Protein AF-A0A520QEF6-F1 (afdb_monomer_lite)

Secondary structure (DSSP, 8-state):
--HHHHHHHHHHHHHHHHHHHHHHHHHHS-S-HHHHHHHHHHHHHHHHHHHHHHHHHHTT-HHHHHHHHHHHHHHHHHHHHHHHHHHHHHHHH--GGGHHHHHHHHHHHHHHHHHHHHHTSHHHHHHT-

Radius of gyration: 16.59 Å; chains: 1; bounding box: 43×25×46 Å

pLDDT: mean 90.83, std 4.96, range [69.44, 96.12]

Sequence (129 aa):
MTAREKIENLTLLWVLYCLGGSALTFFTGGFGLINLVVTLIGAAVGVGVTVLIGRALVGRNGFVRMVVSALAAISAVAGVFGIAKLGLAFFATWSLGLLVPIVVTGAATAMNVHSLRVLFSSSVRRYFS

Foldseek 3Di:
DALLVLLVVLLVLQLVLLVVVLVVQCVVVDDDPVSVVVSVVSSCVSNVVSVVLSVCLSVLPVVSLVVLLVVLVVLLVVLVVVLVVLVVVCVVPVDPVSVVVNVSSVSSNVSSVSSNCSSPPPSSVVVSD

Structure (mmCIF, N/CA/C/O backbone):
data_AF-A0A520QEF6-F1
#
_entry.id   AF-A0A520QEF6-F1
#
loop_
_atom_s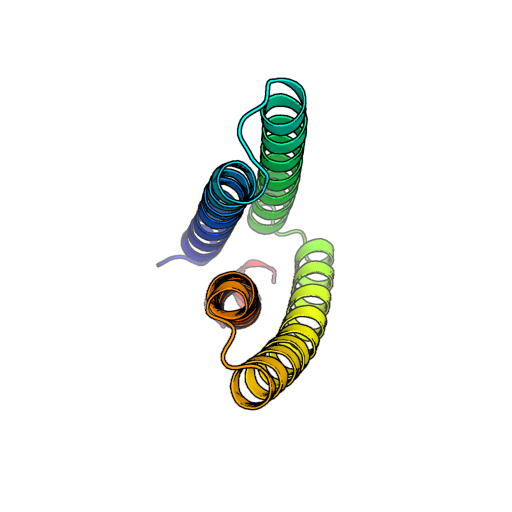ite.group_PDB
_atom_site.id
_atom_site.type_symbol
_atom_site.label_atom_id
_atom_site.label_alt_id
_atom_site.label_comp_id
_atom_site.label_asym_id
_atom_site.label_entity_id
_atom_site.label_seq_id
_atom_site.pdbx_PDB_ins_code
_atom_site.Cartn_x
_atom_site.Cartn_y
_atom_site.Cartn_z
_atom_site.occupancy
_atom_site.B_iso_or_equiv
_atom_site.auth_seq_id
_atom_site.auth_comp_id
_atom_site.auth_asym_id
_atom_site.auth_atom_id
_atom_site.pdbx_PDB_model_num
ATOM 1 N N . MET A 1 1 ? -7.351 -14.817 13.565 1.00 76.62 1 MET A N 1
ATOM 2 C CA . MET A 1 1 ? -6.793 -13.451 13.585 1.00 76.62 1 MET A CA 1
ATOM 3 C C . MET A 1 1 ? -7.824 -12.459 14.081 1.00 76.62 1 MET A C 1
ATOM 5 O O . MET A 1 1 ? -8.942 -12.439 13.560 1.00 76.62 1 MET A O 1
ATOM 9 N N . THR A 1 2 ? -7.442 -11.641 15.055 1.00 91.56 2 THR A N 1
ATOM 10 C CA . THR A 1 2 ? -8.248 -10.520 15.556 1.00 91.56 2 THR A CA 1
ATOM 11 C C . THR A 1 2 ? -8.329 -9.385 14.525 1.00 91.56 2 THR A C 1
ATOM 13 O O . THR A 1 2 ? -7.562 -9.333 13.563 1.00 91.56 2 THR A O 1
ATOM 16 N N . ALA A 1 3 ? -9.286 -8.461 14.680 1.00 90.12 3 ALA A N 1
ATOM 17 C CA . ALA A 1 3 ? -9.408 -7.303 13.786 1.00 90.12 3 ALA A CA 1
ATOM 18 C C . ALA A 1 3 ? -8.152 -6.418 13.808 1.00 90.12 3 ALA A C 1
ATOM 20 O O . ALA A 1 3 ? -7.714 -5.948 12.761 1.00 90.12 3 ALA A O 1
ATOM 21 N N . ARG A 1 4 ? -7.554 -6.257 14.992 1.00 92.75 4 ARG A N 1
ATOM 22 C CA . ARG A 1 4 ? -6.303 -5.527 15.190 1.00 92.75 4 ARG A CA 1
ATOM 23 C C . ARG A 1 4 ? -5.141 -6.186 14.447 1.00 92.75 4 ARG A C 1
ATOM 25 O O . ARG A 1 4 ? -4.509 -5.519 13.639 1.00 92.75 4 ARG A O 1
ATOM 32 N N . GLU A 1 5 ? -4.941 -7.493 14.624 1.00 94.00 5 GLU A N 1
ATOM 33 C CA . GLU A 1 5 ? -3.900 -8.247 13.903 1.00 94.00 5 GLU A CA 1
ATOM 34 C C . GLU A 1 5 ? -4.048 -8.136 12.384 1.00 94.00 5 GLU A C 1
ATOM 36 O O . GLU A 1 5 ? -3.057 -8.046 11.669 1.00 94.00 5 GLU A O 1
ATOM 41 N N . LYS A 1 6 ? -5.281 -8.127 11.862 1.00 93.12 6 LYS A N 1
ATOM 42 C CA . LYS A 1 6 ? -5.512 -7.951 10.421 1.00 93.12 6 LYS A CA 1
ATOM 43 C C . LYS A 1 6 ? -5.047 -6.581 9.922 1.00 93.12 6 LYS A C 1
ATOM 45 O O . LYS A 1 6 ? -4.483 -6.503 8.836 1.00 93.12 6 LYS A O 1
ATOM 50 N N . ILE A 1 7 ? -5.287 -5.518 10.691 1.00 93.19 7 ILE A N 1
ATOM 51 C CA . ILE A 1 7 ? -4.864 -4.151 10.347 1.00 93.19 7 ILE A CA 1
ATOM 52 C C . ILE A 1 7 ? -3.344 -4.013 10.470 1.00 93.19 7 ILE A C 1
ATOM 54 O O . ILE A 1 7 ? -2.711 -3.433 9.591 1.00 93.19 7 ILE A O 1
ATOM 58 N N . GLU A 1 8 ? -2.746 -4.570 11.522 1.00 94.56 8 GLU A N 1
ATOM 59 C CA . GLU A 1 8 ? -1.294 -4.557 11.724 1.00 94.56 8 GLU A CA 1
ATOM 60 C C . GLU A 1 8 ? -0.579 -5.349 10.620 1.00 94.56 8 GLU A C 1
ATOM 62 O O . GLU A 1 8 ? 0.362 -4.837 10.016 1.00 94.56 8 GLU A O 1
ATOM 67 N N . ASN A 1 9 ? -1.087 -6.533 10.258 1.00 95.62 9 ASN A N 1
ATOM 68 C CA . ASN A 1 9 ? -0.557 -7.315 9.140 1.00 95.62 9 ASN A CA 1
ATOM 69 C C . ASN A 1 9 ? -0.712 -6.579 7.799 1.00 95.62 9 ASN A C 1
ATOM 71 O O . ASN A 1 9 ? 0.226 -6.526 7.011 1.00 95.62 9 ASN A O 1
ATOM 75 N N . LEU A 1 10 ? -1.866 -5.946 7.550 1.00 94.94 10 LEU A N 1
ATOM 76 C CA . LEU A 1 10 ? -2.062 -5.121 6.355 1.00 94.94 10 LEU A CA 1
ATOM 77 C C . LEU A 1 10 ? -1.046 -3.971 6.294 1.00 94.94 10 LEU A C 1
ATOM 79 O O . LEU A 1 10 ? -0.471 -3.711 5.240 1.00 94.94 10 LEU A O 1
ATOM 83 N N . THR A 1 11 ? -0.809 -3.306 7.425 1.00 95.00 11 THR A N 1
ATOM 84 C CA . THR A 1 11 ? 0.170 -2.216 7.537 1.00 95.00 11 THR A CA 1
ATOM 85 C C . THR A 1 11 ? 1.577 -2.727 7.233 1.00 95.00 11 THR A C 1
ATOM 87 O O . THR A 1 11 ? 2.296 -2.109 6.454 1.00 95.00 11 THR A O 1
ATOM 90 N N . LEU A 1 12 ? 1.954 -3.882 7.787 1.00 95.88 12 LEU A N 1
ATOM 91 C CA . LEU A 1 12 ? 3.257 -4.501 7.554 1.00 95.88 12 LEU A CA 1
ATOM 92 C C . LEU A 1 12 ? 3.457 -4.883 6.083 1.00 95.88 12 LEU A C 1
ATOM 94 O O . LEU A 1 12 ? 4.523 -4.624 5.530 1.00 95.88 12 LEU A O 1
ATOM 98 N N . LEU A 1 13 ? 2.429 -5.421 5.422 1.00 95.00 13 LEU A N 1
ATOM 99 C CA . LEU A 1 13 ? 2.480 -5.709 3.987 1.00 95.00 13 LEU A CA 1
ATOM 100 C C . LEU A 1 13 ? 2.732 -4.439 3.162 1.00 95.00 13 LEU A C 1
ATOM 102 O O . LEU A 1 13 ? 3.583 -4.457 2.276 1.00 95.00 13 LEU A O 1
ATOM 106 N N . TRP A 1 14 ? 2.048 -3.330 3.467 1.00 95.06 14 TRP A N 1
ATOM 107 C CA . TRP A 1 14 ? 2.289 -2.037 2.807 1.00 95.06 14 TRP A CA 1
ATOM 108 C C . TRP A 1 14 ? 3.689 -1.483 3.070 1.00 95.06 14 TRP A C 1
ATOM 110 O O . TRP A 1 14 ? 4.317 -0.982 2.142 1.00 95.06 14 TRP A O 1
ATOM 120 N N . VAL A 1 15 ? 4.223 -1.644 4.282 1.00 94.38 15 VAL A N 1
ATOM 121 C CA . VAL A 1 15 ? 5.615 -1.279 4.588 1.00 94.38 15 VAL A CA 1
ATOM 122 C C . VAL A 1 15 ? 6.593 -2.093 3.739 1.00 94.38 15 VAL A C 1
ATOM 124 O O . VAL A 1 15 ? 7.484 -1.515 3.119 1.00 94.38 15 VAL A O 1
ATOM 127 N N . LEU A 1 16 ? 6.408 -3.415 3.655 1.00 92.94 16 LEU A N 1
ATOM 128 C CA . LEU A 1 16 ? 7.241 -4.282 2.814 1.00 92.94 16 LEU A CA 1
ATOM 129 C C . LEU A 1 16 ? 7.139 -3.911 1.332 1.00 92.94 16 LEU A C 1
ATOM 131 O O . LEU A 1 16 ? 8.152 -3.908 0.639 1.00 92.94 16 LEU A O 1
ATOM 135 N N . TYR A 1 17 ? 5.948 -3.552 0.853 1.00 92.50 17 TYR A N 1
ATOM 136 C CA . TYR A 1 17 ? 5.756 -3.067 -0.511 1.00 92.50 17 TYR A CA 1
ATOM 137 C C . TYR A 1 17 ? 6.488 -1.750 -0.769 1.00 92.50 17 TYR A C 1
ATOM 139 O O . TYR A 1 17 ? 7.164 -1.632 -1.787 1.00 92.50 17 TYR A O 1
ATOM 147 N N . CYS A 1 18 ? 6.415 -0.778 0.146 1.00 91.12 18 CYS A N 1
ATOM 148 C CA . CYS A 1 18 ? 7.166 0.471 0.022 1.00 91.12 18 CYS A CA 1
ATOM 149 C C . CYS A 1 18 ? 8.675 0.210 -0.034 1.00 91.12 18 CYS A C 1
ATOM 151 O O . CYS A 1 18 ? 9.348 0.718 -0.925 1.00 91.12 18 CYS A O 1
ATOM 153 N N . LEU A 1 19 ? 9.201 -0.625 0.867 1.00 90.19 19 LEU A N 1
ATOM 154 C CA . LEU A 1 19 ? 10.626 -0.962 0.896 1.00 90.19 19 LEU A CA 1
ATOM 155 C C . LEU A 1 19 ? 11.065 -1.728 -0.361 1.00 90.19 19 LEU A C 1
ATOM 157 O O . LEU A 1 19 ? 12.072 -1.377 -0.971 1.00 90.19 19 LEU A O 1
ATOM 161 N N . GLY A 1 20 ? 10.299 -2.739 -0.778 1.00 89.06 20 GLY A N 1
ATOM 162 C CA . GLY A 1 20 ? 10.586 -3.530 -1.974 1.00 89.06 20 GLY A CA 1
ATOM 163 C C . GLY A 1 20 ? 10.475 -2.716 -3.265 1.00 89.06 20 GLY A C 1
ATOM 164 O O . GLY A 1 20 ? 11.336 -2.821 -4.135 1.00 89.06 20 GLY A O 1
ATOM 165 N N . GLY A 1 21 ? 9.460 -1.856 -3.373 1.00 86.19 21 GLY A N 1
ATOM 166 C CA . GLY A 1 21 ? 9.271 -0.950 -4.507 1.00 86.19 21 GLY A CA 1
ATOM 167 C C . GLY A 1 21 ? 10.385 0.090 -4.612 1.00 86.19 21 GLY A C 1
ATOM 168 O O . GLY A 1 21 ? 10.904 0.330 -5.704 1.00 86.19 21 GLY A O 1
ATOM 169 N N . SER A 1 22 ? 10.819 0.654 -3.483 1.00 86.62 22 SER A N 1
ATOM 170 C CA . SER A 1 22 ? 11.988 1.534 -3.431 1.00 86.62 22 SER A CA 1
ATOM 171 C C . SER A 1 22 ? 13.270 0.800 -3.830 1.00 86.62 22 SER A C 1
ATOM 173 O O . SER A 1 22 ? 14.007 1.300 -4.675 1.00 86.62 22 SER A O 1
ATOM 175 N N . ALA A 1 23 ? 13.517 -0.407 -3.310 1.00 85.75 23 ALA A N 1
ATOM 176 C CA . ALA A 1 23 ? 14.681 -1.205 -3.701 1.00 85.75 23 ALA A CA 1
ATOM 177 C C . ALA A 1 23 ? 14.702 -1.476 -5.214 1.00 85.75 23 ALA A C 1
ATOM 179 O O . ALA A 1 23 ? 15.716 -1.258 -5.873 1.00 85.75 23 ALA A O 1
ATOM 180 N N . LEU A 1 24 ? 13.566 -1.877 -5.785 1.00 84.81 24 LEU A N 1
ATOM 181 C CA . LEU A 1 24 ? 13.438 -2.105 -7.221 1.00 84.81 24 LEU A CA 1
ATOM 182 C C . LEU A 1 24 ? 13.705 -0.831 -8.034 1.00 84.81 24 LEU A C 1
ATOM 184 O O . LEU A 1 24 ? 14.454 -0.880 -9.005 1.00 84.81 24 LEU A O 1
ATOM 188 N N . THR A 1 25 ? 13.157 0.307 -7.598 1.00 81.50 25 THR A N 1
ATOM 189 C CA . THR A 1 25 ? 13.365 1.615 -8.242 1.00 81.50 25 THR A CA 1
ATOM 190 C C . THR A 1 25 ? 14.844 1.997 -8.264 1.00 81.50 25 THR A C 1
ATOM 192 O O . THR A 1 25 ? 15.339 2.461 -9.290 1.00 81.50 25 THR A O 1
ATOM 195 N N . PHE A 1 26 ? 15.573 1.741 -7.173 1.00 83.56 26 PHE A N 1
ATOM 196 C CA . PHE A 1 26 ? 17.016 1.969 -7.114 1.00 83.56 26 PHE A CA 1
ATOM 197 C C . PHE A 1 26 ? 17.769 1.138 -8.162 1.00 83.56 26 PHE A C 1
ATOM 199 O O . PHE A 1 26 ? 18.575 1.689 -8.911 1.00 83.56 26 PHE A O 1
ATOM 206 N N . PHE A 1 27 ? 17.464 -0.160 -8.274 1.00 82.56 27 PHE A N 1
ATOM 207 C CA . PHE A 1 27 ? 18.122 -1.041 -9.246 1.00 82.56 27 PHE A CA 1
ATOM 208 C C . PHE A 1 27 ? 17.788 -0.696 -10.702 1.00 82.56 27 PHE A C 1
ATOM 210 O O . PHE A 1 27 ? 18.642 -0.851 -11.572 1.00 82.56 27 PHE A O 1
ATOM 217 N N . THR A 1 28 ? 16.580 -0.200 -10.985 1.00 80.00 28 THR A N 1
ATOM 218 C CA . THR A 1 28 ? 16.175 0.172 -12.352 1.00 80.00 28 THR A CA 1
ATOM 219 C C . THR A 1 28 ? 16.545 1.602 -12.748 1.00 80.00 28 THR A C 1
ATOM 221 O O . THR A 1 28 ? 16.658 1.889 -13.934 1.00 80.00 28 THR A O 1
ATOM 224 N N . GLY A 1 29 ? 16.717 2.508 -11.780 1.00 72.12 29 GLY A N 1
ATOM 225 C CA . GLY A 1 29 ? 17.006 3.933 -12.005 1.00 72.12 29 GLY A CA 1
ATOM 226 C C . GLY A 1 29 ? 18.487 4.270 -12.215 1.00 72.12 29 GLY A C 1
ATOM 227 O O . GLY A 1 29 ? 18.819 5.429 -12.449 1.00 72.12 29 GLY A O 1
ATOM 228 N N . GLY A 1 30 ? 19.374 3.272 -12.138 1.00 69.44 30 GLY A N 1
ATOM 229 C CA . GLY A 1 30 ? 20.821 3.431 -12.291 1.00 69.44 30 GLY A CA 1
ATOM 230 C C . GLY A 1 30 ? 21.559 3.710 -10.976 1.00 69.44 30 GLY A C 1
ATOM 231 O O . GLY A 1 30 ? 20.999 4.214 -10.000 1.00 69.44 30 GLY A O 1
ATOM 232 N N . PHE A 1 31 ? 22.850 3.370 -10.943 1.00 73.44 31 PHE A N 1
ATOM 233 C CA . PHE A 1 31 ? 23.693 3.550 -9.761 1.00 73.44 31 PHE A CA 1
ATOM 234 C C . PHE A 1 31 ? 24.145 5.008 -9.624 1.00 73.44 31 PHE A C 1
ATOM 236 O O . PHE A 1 31 ? 24.858 5.534 -10.475 1.00 73.44 31 PHE A O 1
ATOM 243 N N . GLY A 1 32 ? 23.757 5.657 -8.525 1.00 80.31 32 GLY A N 1
ATOM 244 C CA . GLY A 1 32 ? 24.200 7.011 -8.202 1.00 80.31 32 GLY A CA 1
ATOM 245 C C . GLY A 1 32 ? 23.776 7.454 -6.803 1.00 80.31 32 GLY A C 1
ATOM 246 O O . GLY A 1 32 ? 22.699 7.094 -6.330 1.00 80.31 32 GLY A O 1
ATOM 247 N N . LEU A 1 33 ? 24.616 8.265 -6.150 1.00 84.56 33 LEU A N 1
ATOM 248 C CA . LEU A 1 33 ? 24.365 8.807 -4.805 1.00 84.56 33 LEU A CA 1
ATOM 249 C C . LEU A 1 33 ? 23.053 9.602 -4.729 1.00 84.56 33 LEU A C 1
ATOM 251 O O . LEU A 1 33 ? 22.297 9.449 -3.775 1.00 84.56 33 LEU A O 1
ATOM 255 N N . ILE A 1 34 ? 22.743 10.398 -5.755 1.00 85.88 34 ILE A N 1
ATOM 256 C CA . ILE A 1 34 ? 21.493 11.173 -5.814 1.00 85.88 34 ILE A CA 1
ATOM 257 C C . ILE A 1 34 ? 20.280 10.237 -5.911 1.00 85.88 34 ILE A C 1
ATOM 259 O O . ILE A 1 34 ? 19.320 10.411 -5.164 1.00 85.88 34 ILE A O 1
ATOM 263 N N . ASN A 1 35 ? 20.337 9.209 -6.768 1.00 84.00 35 ASN A N 1
ATOM 264 C CA . ASN A 1 35 ? 19.257 8.226 -6.899 1.00 84.00 35 ASN A CA 1
ATOM 265 C C . ASN A 1 35 ? 19.034 7.452 -5.587 1.00 84.00 35 ASN A C 1
ATOM 267 O O . ASN A 1 35 ? 17.894 7.245 -5.171 1.00 84.00 35 ASN A O 1
ATOM 271 N N . LEU A 1 36 ? 20.118 7.090 -4.891 1.00 85.38 36 LEU A N 1
ATOM 272 C CA . LEU A 1 36 ? 20.052 6.456 -3.574 1.00 85.38 36 LEU A CA 1
ATOM 273 C C . LEU A 1 36 ? 19.325 7.346 -2.558 1.00 85.38 36 LEU A C 1
ATOM 275 O O . LEU A 1 36 ? 18.389 6.890 -1.906 1.00 85.38 36 LEU A O 1
ATOM 279 N N . VAL A 1 37 ? 19.725 8.616 -2.442 1.00 88.00 37 VAL A N 1
ATOM 280 C CA . VAL A 1 37 ? 19.129 9.560 -1.483 1.00 88.00 37 VAL A CA 1
ATOM 281 C C . VAL A 1 37 ? 17.649 9.787 -1.783 1.00 88.00 37 VAL A C 1
ATOM 283 O O . VAL A 1 37 ? 16.821 9.678 -0.881 1.00 88.00 37 VAL A O 1
ATOM 286 N N . VAL A 1 38 ? 17.295 10.042 -3.046 1.00 87.25 38 VAL A N 1
ATOM 287 C CA . VAL A 1 38 ? 15.896 10.238 -3.459 1.00 87.25 38 VAL A CA 1
ATOM 288 C C . VAL A 1 38 ? 15.061 8.991 -3.161 1.00 87.25 38 VAL A C 1
ATOM 290 O O . VAL A 1 38 ? 13.964 9.099 -2.611 1.00 87.25 38 VAL A O 1
ATOM 293 N N . THR A 1 39 ? 15.597 7.803 -3.446 1.00 88.38 39 THR A N 1
ATOM 294 C CA . THR A 1 39 ? 14.908 6.538 -3.178 1.00 88.38 39 THR A CA 1
ATOM 295 C C . THR A 1 39 ? 14.704 6.296 -1.682 1.00 88.38 39 THR A C 1
ATOM 297 O O . THR A 1 39 ? 13.618 5.881 -1.278 1.00 88.38 39 THR A O 1
ATOM 300 N N . LEU A 1 40 ? 15.709 6.584 -0.847 1.00 88.88 40 LEU A N 1
ATOM 301 C CA . LEU A 1 40 ? 15.620 6.444 0.610 1.00 88.88 40 LEU A CA 1
ATOM 302 C C . LEU A 1 40 ? 14.608 7.417 1.219 1.00 88.88 40 LEU A C 1
ATOM 304 O O . LEU A 1 40 ? 13.824 7.015 2.077 1.00 88.88 40 LEU A O 1
ATOM 308 N N . ILE A 1 41 ? 14.582 8.670 0.756 1.00 90.62 41 ILE A N 1
ATOM 309 C CA . ILE A 1 41 ? 13.579 9.653 1.188 1.00 90.62 41 ILE A CA 1
ATOM 310 C C . ILE A 1 41 ? 12.180 9.174 0.791 1.00 90.62 41 ILE A C 1
ATOM 312 O O . ILE A 1 41 ? 11.280 9.157 1.630 1.00 90.62 41 ILE A O 1
ATOM 316 N N . GLY A 1 42 ? 12.000 8.722 -0.453 1.00 86.88 42 GLY A N 1
ATOM 317 C CA . GLY A 1 42 ? 10.729 8.166 -0.919 1.00 86.88 42 GLY A CA 1
ATOM 318 C C . GLY A 1 42 ? 10.270 6.964 -0.088 1.00 86.88 42 GLY A C 1
ATOM 319 O O . GLY A 1 42 ? 9.113 6.910 0.330 1.00 86.88 42 GLY A O 1
ATOM 320 N N . ALA A 1 43 ? 11.186 6.042 0.223 1.00 90.81 43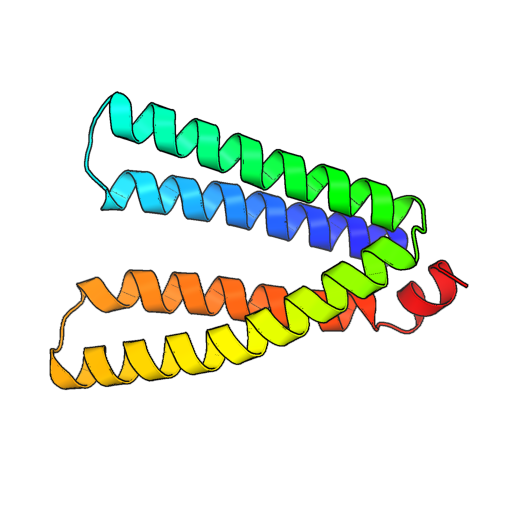 ALA A N 1
ATOM 321 C CA . ALA A 1 43 ? 10.921 4.891 1.083 1.00 90.81 43 ALA A CA 1
ATOM 322 C C . ALA A 1 43 ? 10.496 5.326 2.492 1.00 90.81 43 ALA A C 1
ATOM 324 O O . ALA A 1 43 ? 9.478 4.862 3.002 1.00 90.81 43 ALA A O 1
ATOM 325 N N . ALA A 1 44 ? 11.245 6.246 3.107 1.00 92.12 44 ALA A N 1
ATOM 326 C CA . ALA A 1 44 ? 10.973 6.745 4.451 1.00 92.12 44 ALA A CA 1
ATOM 327 C C . ALA A 1 44 ? 9.611 7.446 4.534 1.00 92.12 44 ALA A C 1
ATOM 329 O O . ALA A 1 44 ? 8.846 7.191 5.464 1.00 92.12 44 ALA A O 1
ATOM 330 N N . VAL A 1 45 ? 9.273 8.272 3.539 1.00 92.81 45 VAL A N 1
ATOM 331 C CA . VAL A 1 45 ? 7.962 8.926 3.450 1.00 92.81 45 VAL A CA 1
ATOM 332 C C . VAL A 1 45 ? 6.851 7.888 3.269 1.00 92.81 45 VAL A C 1
ATOM 334 O O . VAL A 1 45 ? 5.869 7.921 4.010 1.00 92.81 45 VAL A O 1
ATOM 337 N N . GLY A 1 46 ? 7.009 6.931 2.349 1.00 90.88 46 GLY A N 1
ATOM 338 C CA . GLY A 1 46 ? 6.011 5.884 2.099 1.00 90.88 46 GLY A CA 1
ATOM 339 C C . GLY A 1 46 ? 5.747 5.004 3.324 1.00 90.88 46 GLY A C 1
ATOM 340 O O . GLY A 1 46 ? 4.593 4.779 3.700 1.00 90.88 46 GLY A O 1
ATOM 341 N N . VAL A 1 47 ? 6.811 4.569 4.002 1.00 94.00 47 VAL A N 1
ATOM 342 C CA . VAL A 1 47 ? 6.723 3.803 5.253 1.00 94.00 47 VAL A CA 1
ATOM 343 C C . VAL A 1 47 ? 6.103 4.651 6.362 1.00 94.00 47 VAL A C 1
ATOM 345 O O . VAL A 1 47 ? 5.187 4.186 7.038 1.00 94.00 47 VAL A O 1
ATOM 348 N N . GLY A 1 48 ? 6.541 5.901 6.524 1.00 93.00 48 GLY A N 1
ATOM 349 C CA . GLY A 1 48 ? 6.020 6.816 7.537 1.00 93.00 48 GLY A CA 1
ATOM 350 C C . GLY A 1 48 ? 4.513 7.033 7.403 1.00 93.00 48 GLY A C 1
ATOM 351 O O . GLY A 1 48 ? 3.772 6.822 8.363 1.00 93.00 48 GLY 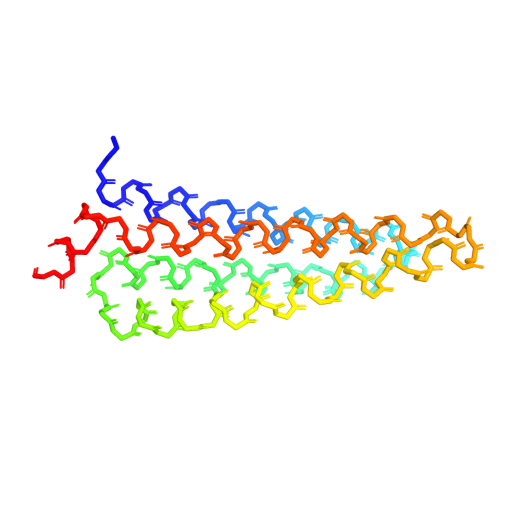A O 1
ATOM 352 N N . VAL A 1 49 ? 4.041 7.367 6.200 1.00 93.50 49 VAL A N 1
ATOM 353 C CA . VAL A 1 49 ? 2.608 7.536 5.909 1.00 93.50 49 VAL A CA 1
ATOM 354 C C . VAL A 1 49 ? 1.836 6.244 6.182 1.00 93.50 49 VAL A C 1
ATOM 356 O O . VAL A 1 49 ? 0.804 6.274 6.853 1.00 93.50 49 VAL A O 1
ATOM 359 N N . THR A 1 50 ? 2.357 5.098 5.735 1.00 94.25 50 THR A N 1
ATOM 360 C CA . THR A 1 50 ? 1.731 3.785 5.957 1.00 94.25 50 THR A CA 1
ATOM 361 C C . THR A 1 50 ? 1.569 3.476 7.444 1.00 94.25 50 THR A C 1
ATOM 363 O O . THR A 1 50 ? 0.492 3.073 7.884 1.00 94.25 50 THR A O 1
ATOM 366 N N . VAL A 1 51 ? 2.611 3.707 8.244 1.00 94.50 51 VAL A N 1
ATOM 367 C CA . VAL A 1 51 ? 2.588 3.469 9.693 1.00 94.50 51 VAL A CA 1
ATOM 368 C C . VAL A 1 51 ? 1.608 4.410 10.396 1.00 94.50 51 VAL A C 1
ATOM 370 O O . VAL A 1 51 ? 0.879 3.970 11.285 1.00 94.50 51 VAL A O 1
ATOM 373 N N . LEU A 1 52 ? 1.542 5.685 9.999 1.00 94.81 52 LEU A N 1
ATOM 374 C CA . LEU A 1 52 ? 0.581 6.643 10.558 1.00 94.81 52 LEU A CA 1
ATOM 375 C C . LEU A 1 52 ? -0.867 6.229 10.266 1.00 94.81 52 LEU A C 1
ATOM 377 O O . LEU A 1 52 ? -1.700 6.232 11.176 1.00 94.81 52 LEU A O 1
ATOM 381 N N . ILE A 1 53 ? -1.151 5.802 9.033 1.00 93.81 53 ILE A N 1
ATOM 382 C CA . ILE A 1 53 ? -2.462 5.266 8.649 1.00 93.81 53 ILE A CA 1
ATOM 383 C C . ILE A 1 53 ? -2.785 4.011 9.469 1.00 93.81 53 ILE A C 1
ATOM 385 O O . ILE A 1 53 ? -3.860 3.928 10.062 1.00 93.81 53 ILE A O 1
ATOM 389 N N . GLY A 1 54 ? -1.851 3.061 9.559 1.00 93.25 54 GLY A N 1
ATOM 390 C CA . GLY A 1 54 ? -2.019 1.834 10.338 1.00 93.25 54 GLY A CA 1
ATOM 391 C C . GLY A 1 54 ? -2.333 2.110 11.809 1.00 93.25 54 GLY A C 1
ATOM 392 O O . GLY A 1 54 ? -3.290 1.561 12.356 1.00 93.25 54 GLY A O 1
ATOM 393 N N . ARG A 1 55 ? -1.600 3.038 12.438 1.00 94.31 55 ARG A N 1
ATOM 394 C CA . ARG A 1 55 ? -1.853 3.479 13.819 1.00 94.31 55 ARG A CA 1
ATOM 395 C C . ARG A 1 55 ? -3.236 4.100 13.986 1.00 94.31 55 ARG A C 1
ATOM 397 O O . ARG A 1 55 ? -3.928 3.768 14.944 1.00 94.31 55 ARG A O 1
ATOM 404 N N . ALA A 1 56 ? -3.663 4.955 13.059 1.00 93.25 56 ALA A N 1
ATOM 405 C CA . ALA A 1 56 ? -4.992 5.560 13.109 1.00 93.25 56 ALA A CA 1
ATOM 406 C C . ALA A 1 56 ? -6.117 4.521 12.936 1.00 93.25 56 ALA A C 1
ATOM 408 O O . ALA A 1 56 ? -7.146 4.607 13.608 1.00 93.25 56 ALA A O 1
ATOM 409 N N . LEU A 1 57 ? -5.913 3.508 12.088 1.00 92.94 57 LEU A N 1
ATOM 410 C CA . LEU A 1 57 ? -6.849 2.395 11.919 1.00 92.94 57 LEU A CA 1
ATOM 411 C C . LEU A 1 57 ? -6.932 1.517 13.176 1.00 92.94 57 LEU A C 1
ATOM 413 O O . LEU A 1 57 ? -8.029 1.158 13.597 1.00 92.94 57 LEU A O 1
ATOM 417 N N . VAL A 1 58 ? -5.800 1.205 13.816 1.00 93.56 58 VAL A N 1
ATOM 418 C CA . VAL A 1 58 ? -5.786 0.495 15.109 1.00 93.56 58 VAL A CA 1
ATOM 419 C C . VAL A 1 58 ? -6.450 1.339 16.203 1.00 93.56 58 VAL A C 1
ATOM 421 O O . VAL A 1 58 ? -7.200 0.810 17.017 1.00 93.56 58 VAL A O 1
ATOM 424 N N . GLY A 1 59 ? -6.268 2.661 16.169 1.00 92.94 59 GLY A N 1
ATOM 425 C CA . GLY A 1 59 ? -6.975 3.631 17.012 1.00 92.94 59 GLY A CA 1
ATOM 426 C C . GLY A 1 59 ? -8.464 3.811 16.684 1.00 92.94 59 GLY A C 1
ATOM 427 O O . GLY A 1 59 ? -9.080 4.740 17.194 1.00 92.94 59 GLY A O 1
ATOM 428 N N . ARG A 1 60 ? -9.045 2.945 15.839 1.00 92.00 60 ARG A N 1
ATOM 429 C CA . ARG A 1 60 ? -10.467 2.926 15.455 1.00 92.00 60 ARG A CA 1
ATOM 430 C C . ARG A 1 60 ? -10.963 4.209 14.782 1.00 92.00 60 ARG A C 1
ATOM 432 O O . ARG A 1 60 ? -12.152 4.515 14.826 1.00 92.00 60 ARG A O 1
ATOM 439 N N . ASN A 1 61 ? -10.090 4.949 14.099 1.00 92.31 61 ASN A N 1
ATOM 440 C CA . ASN A 1 61 ? -10.506 6.138 13.362 1.00 92.31 61 ASN A CA 1
ATOM 441 C C . ASN A 1 61 ? -11.337 5.755 12.117 1.00 92.31 61 ASN A C 1
ATOM 443 O O . ASN A 1 61 ? -10.802 5.355 11.078 1.00 92.31 61 ASN A O 1
ATOM 447 N N . GLY A 1 62 ? -12.664 5.881 12.226 1.00 88.94 62 GLY A N 1
ATOM 448 C CA . GLY A 1 62 ? -13.610 5.542 11.159 1.00 88.94 62 GLY A CA 1
ATOM 449 C C . GLY A 1 62 ? -13.452 6.389 9.893 1.00 88.94 62 GLY A C 1
ATOM 450 O O . GLY A 1 62 ? -13.620 5.866 8.790 1.00 88.94 62 GLY A O 1
ATOM 451 N N . PHE A 1 63 ? -13.051 7.658 10.029 1.00 92.12 63 PHE A N 1
ATOM 452 C CA . PHE A 1 63 ? -12.787 8.537 8.887 1.00 92.12 63 PHE A CA 1
ATOM 453 C C . PHE A 1 63 ? -11.591 8.039 8.072 1.00 92.12 63 PHE A C 1
ATOM 455 O O . PHE A 1 63 ? -11.695 7.885 6.856 1.00 92.12 63 PHE A O 1
ATOM 462 N N . VAL A 1 64 ? -10.486 7.682 8.737 1.00 93.44 64 VAL A N 1
ATOM 463 C CA . VAL A 1 64 ? -9.309 7.109 8.061 1.00 93.44 64 VAL A CA 1
ATOM 464 C C . VAL A 1 64 ? -9.674 5.806 7.352 1.00 93.44 64 VAL A C 1
ATOM 466 O O . VAL A 1 64 ? -9.302 5.617 6.197 1.00 93.44 64 VAL A O 1
ATOM 469 N N . ARG A 1 65 ? -10.469 4.932 7.982 1.00 93.56 65 ARG A N 1
ATOM 470 C CA . ARG A 1 65 ? -10.960 3.709 7.329 1.00 93.56 65 ARG A CA 1
ATOM 471 C C . ARG A 1 65 ? -11.761 4.015 6.062 1.00 93.56 65 ARG A C 1
ATOM 473 O O . ARG A 1 65 ? -11.561 3.333 5.057 1.00 93.56 65 ARG A O 1
ATOM 480 N N . MET A 1 66 ? -12.650 5.006 6.095 1.00 94.25 66 MET A N 1
ATOM 481 C CA . MET A 1 66 ? -13.443 5.415 4.932 1.00 94.25 66 MET A CA 1
ATOM 482 C C . MET A 1 66 ? -12.552 5.937 3.801 1.00 94.25 66 MET A C 1
ATOM 484 O O . MET A 1 66 ? -12.654 5.445 2.678 1.00 94.25 66 MET A O 1
ATOM 488 N N . VAL A 1 67 ? -11.642 6.867 4.105 1.00 94.56 67 VAL A N 1
ATOM 489 C CA . VAL A 1 67 ? -10.721 7.462 3.124 1.00 94.56 67 VAL A CA 1
ATOM 490 C C . VAL A 1 67 ? -9.826 6.397 2.495 1.00 94.56 67 VAL A C 1
ATOM 492 O O . VAL A 1 67 ? -9.759 6.299 1.273 1.00 94.56 67 VAL A O 1
ATOM 495 N N . VAL A 1 68 ? -9.195 5.544 3.306 1.00 94.12 68 VAL A N 1
ATOM 496 C CA . VAL A 1 68 ? -8.319 4.472 2.808 1.00 94.12 68 VAL A CA 1
ATOM 497 C C . VAL A 1 68 ? -9.101 3.474 1.958 1.00 94.12 68 VAL A C 1
ATOM 499 O O . VAL A 1 68 ? -8.607 3.042 0.923 1.00 94.12 68 VAL A O 1
ATOM 502 N N . SER A 1 69 ? -10.335 3.136 2.343 1.00 94.69 69 SER A N 1
ATOM 503 C CA . SER A 1 69 ? -11.177 2.237 1.543 1.00 94.69 69 SER A CA 1
ATOM 504 C C . SER A 1 69 ? -11.547 2.859 0.194 1.00 94.69 69 SER A C 1
ATOM 506 O O . SER A 1 69 ? -11.465 2.185 -0.828 1.00 94.69 69 SER A O 1
ATOM 508 N N . ALA A 1 70 ? -11.915 4.142 0.165 1.00 94.56 70 ALA A N 1
ATOM 509 C CA . ALA A 1 70 ? -12.230 4.842 -1.078 1.00 94.56 70 ALA A CA 1
ATOM 510 C C . ALA A 1 70 ? -11.004 4.930 -2.002 1.00 94.56 70 ALA A C 1
ATOM 512 O O . ALA A 1 70 ? -11.083 4.562 -3.175 1.00 94.56 70 ALA A O 1
ATOM 513 N N . LEU A 1 71 ? -9.852 5.334 -1.460 1.00 93.81 71 LEU A N 1
ATOM 514 C CA . LEU A 1 71 ? -8.598 5.410 -2.209 1.00 93.81 71 LEU A CA 1
ATOM 515 C C . LEU A 1 71 ? -8.153 4.039 -2.721 1.00 93.81 71 LEU A C 1
ATOM 517 O O . LEU A 1 71 ? -7.739 3.936 -3.873 1.00 93.81 71 LEU A O 1
ATOM 521 N N . ALA A 1 72 ? -8.286 2.983 -1.915 1.00 93.75 72 ALA A N 1
ATOM 522 C CA . ALA A 1 72 ? -7.962 1.625 -2.335 1.00 93.75 72 ALA A CA 1
ATOM 523 C C . ALA A 1 72 ? -8.887 1.135 -3.459 1.00 93.75 72 ALA A C 1
ATOM 525 O O . ALA A 1 72 ? -8.420 0.493 -4.395 1.00 93.75 72 ALA A O 1
ATOM 526 N N . ALA A 1 73 ? -10.182 1.467 -3.418 1.00 94.50 73 ALA A N 1
ATOM 527 C CA . ALA A 1 73 ? -11.122 1.123 -4.484 1.00 94.50 73 ALA A CA 1
ATOM 528 C C . ALA A 1 73 ? -10.768 1.818 -5.804 1.00 94.50 73 ALA A C 1
ATOM 530 O O . ALA A 1 73 ? -10.627 1.152 -6.829 1.00 94.50 73 ALA A O 1
ATOM 531 N N . ILE A 1 74 ? -10.552 3.135 -5.766 1.00 95.81 74 ILE A N 1
ATOM 532 C CA . ILE A 1 74 ? -10.167 3.919 -6.947 1.00 95.81 74 ILE A CA 1
ATOM 533 C C . ILE A 1 74 ? -8.833 3.414 -7.507 1.00 95.81 74 ILE A C 1
ATOM 535 O O . ILE A 1 74 ? -8.718 3.159 -8.705 1.00 95.81 74 ILE A O 1
ATOM 539 N N . SER A 1 75 ? -7.843 3.204 -6.637 1.00 94.31 75 SER A N 1
ATOM 540 C CA . SER A 1 75 ? -6.505 2.756 -7.033 1.00 94.31 75 SER A CA 1
ATOM 541 C C . SER A 1 75 ? -6.505 1.333 -7.587 1.00 94.31 75 SER A C 1
ATOM 543 O O . SER A 1 75 ? -5.770 1.056 -8.528 1.00 94.31 75 SER A O 1
ATOM 545 N N . ALA A 1 76 ? -7.341 0.429 -7.063 1.00 94.25 76 ALA A N 1
ATOM 546 C CA . ALA A 1 76 ? -7.486 -0.916 -7.616 1.00 94.25 76 ALA A CA 1
ATOM 547 C C . ALA A 1 76 ? -8.054 -0.878 -9.041 1.00 94.25 76 ALA A C 1
ATOM 549 O O . ALA A 1 76 ? -7.524 -1.539 -9.930 1.00 94.25 76 ALA A O 1
ATOM 550 N N . VAL A 1 77 ? -9.097 -0.075 -9.272 1.00 95.06 77 VAL A N 1
ATOM 551 C CA . VAL A 1 77 ? -9.698 0.082 -10.604 1.00 95.06 77 VAL A CA 1
ATOM 552 C C . VAL A 1 77 ? -8.693 0.699 -11.578 1.00 95.06 77 VAL A C 1
ATOM 554 O O . VAL A 1 77 ? -8.448 0.137 -12.645 1.00 95.06 77 VAL A O 1
ATOM 557 N N . ALA A 1 78 ? -8.051 1.805 -11.193 1.00 94.69 78 ALA A N 1
ATOM 558 C CA . ALA A 1 78 ? -7.012 2.445 -11.999 1.00 94.69 78 ALA A CA 1
ATOM 559 C C . ALA A 1 78 ? -5.841 1.492 -12.292 1.00 94.69 78 ALA A C 1
ATOM 561 O O . ALA A 1 78 ? -5.331 1.459 -13.411 1.00 94.69 78 ALA A O 1
ATOM 562 N N . GLY A 1 79 ? -5.455 0.676 -11.311 1.00 92.56 79 GLY A N 1
ATOM 563 C CA . GLY A 1 79 ? -4.412 -0.333 -11.437 1.00 92.56 79 GLY A CA 1
ATOM 564 C C . GLY A 1 79 ? -4.741 -1.413 -12.466 1.00 92.56 79 GLY A C 1
ATOM 565 O O . GLY A 1 79 ? -3.896 -1.716 -13.305 1.00 92.56 79 GLY A O 1
ATOM 566 N N . VAL A 1 80 ? -5.979 -1.924 -12.492 1.00 94.06 80 VAL A N 1
ATOM 567 C CA . VAL A 1 80 ? -6.428 -2.881 -13.524 1.00 94.06 80 VAL A CA 1
ATOM 568 C C . VAL A 1 80 ? -6.287 -2.285 -14.927 1.00 94.06 80 VAL A C 1
ATOM 570 O O . VAL A 1 80 ? -5.716 -2.926 -15.811 1.00 94.06 80 VAL A O 1
ATOM 573 N N . PHE A 1 81 ? -6.744 -1.045 -15.132 1.00 94.62 81 PHE A N 1
ATOM 574 C CA . PHE A 1 81 ? -6.587 -0.358 -16.418 1.00 94.62 81 PHE A CA 1
ATOM 575 C C . PHE A 1 81 ? -5.114 -0.115 -16.773 1.00 94.62 81 PHE A C 1
ATOM 577 O O . PHE A 1 81 ? -4.723 -0.289 -17.928 1.00 94.62 81 PHE A O 1
ATOM 584 N N . GLY A 1 82 ? -4.284 0.241 -15.790 1.00 92.50 82 GLY A N 1
ATOM 585 C CA . GLY A 1 82 ? -2.843 0.414 -15.965 1.00 92.50 82 GLY A CA 1
ATOM 586 C C . GLY A 1 82 ? -2.147 -0.872 -16.409 1.00 92.50 82 GLY A C 1
ATOM 587 O O . GLY A 1 82 ? -1.395 -0.856 -17.382 1.00 92.50 82 GLY A O 1
ATOM 588 N N . ILE A 1 83 ? -2.453 -1.999 -15.760 1.00 92.94 83 ILE A N 1
ATOM 589 C CA . ILE A 1 83 ? -1.920 -3.321 -16.121 1.00 92.94 83 ILE A CA 1
ATOM 590 C C . ILE A 1 83 ? -2.364 -3.709 -17.529 1.00 92.94 83 ILE A C 1
ATOM 592 O O . ILE A 1 83 ? -1.532 -4.137 -18.322 1.00 92.94 83 ILE A O 1
ATOM 596 N N . ALA A 1 84 ? -3.644 -3.524 -17.868 1.00 92.38 84 ALA A N 1
ATOM 597 C CA . ALA A 1 84 ? -4.150 -3.822 -19.206 1.00 92.38 84 ALA A CA 1
ATOM 598 C C . ALA A 1 84 ? -3.432 -2.988 -20.279 1.00 92.38 84 ALA A C 1
ATOM 600 O O . ALA A 1 84 ? -2.968 -3.533 -21.280 1.00 92.38 84 ALA A O 1
ATOM 601 N N . LYS A 1 85 ? -3.263 -1.681 -20.043 1.00 93.94 85 LYS A N 1
ATOM 602 C CA . LYS A 1 85 ? -2.526 -0.784 -20.944 1.00 93.94 85 LYS A CA 1
ATOM 603 C C . LYS A 1 85 ? -1.070 -1.221 -21.124 1.00 93.94 85 LYS A C 1
ATOM 605 O O . LYS A 1 85 ? -0.584 -1.261 -22.252 1.00 93.94 85 LYS A O 1
ATOM 610 N N . LEU A 1 86 ? -0.376 -1.554 -20.035 1.00 91.88 86 LEU A N 1
ATOM 611 C CA . LEU A 1 86 ? 1.011 -2.021 -20.087 1.00 91.88 86 LEU A CA 1
ATOM 612 C C . LEU A 1 86 ? 1.132 -3.394 -20.765 1.00 91.88 86 LEU A C 1
ATOM 614 O O . LEU A 1 86 ? 2.065 -3.609 -21.532 1.00 91.88 86 LEU A O 1
ATOM 618 N N . GLY A 1 87 ? 0.176 -4.295 -20.535 1.00 89.44 87 GLY A N 1
ATOM 619 C CA . GLY A 1 87 ? 0.112 -5.599 -21.193 1.00 89.44 87 GLY A CA 1
ATOM 620 C C . GLY A 1 87 ? -0.074 -5.473 -22.704 1.00 89.44 87 GLY A C 1
ATOM 621 O O . GLY A 1 87 ? 0.651 -6.105 -23.467 1.00 89.44 87 GLY A O 1
ATOM 622 N N . LEU A 1 88 ? -0.973 -4.594 -23.157 1.00 92.56 88 LEU A N 1
ATOM 623 C CA . LEU A 1 88 ? -1.130 -4.291 -24.583 1.00 92.56 88 LEU A CA 1
ATOM 624 C C . LEU A 1 88 ? 0.156 -3.705 -25.185 1.00 92.56 88 LEU A C 1
ATOM 626 O O . LEU A 1 88 ? 0.577 -4.125 -26.261 1.00 92.56 88 LEU A O 1
ATOM 630 N N . ALA A 1 89 ? 0.817 -2.784 -24.477 1.00 92.06 89 ALA A N 1
ATOM 631 C CA . ALA A 1 89 ? 2.098 -2.230 -24.912 1.00 92.06 89 ALA A CA 1
ATOM 632 C C . ALA A 1 89 ? 3.200 -3.301 -24.997 1.00 92.06 89 ALA A C 1
ATOM 634 O O . ALA A 1 89 ? 4.021 -3.264 -25.915 1.00 92.06 89 ALA A O 1
ATOM 635 N N . PHE A 1 90 ? 3.199 -4.277 -24.086 1.00 90.50 90 PHE A N 1
ATOM 636 C CA . PHE A 1 90 ? 4.120 -5.409 -24.124 1.00 90.50 90 PHE A CA 1
ATOM 637 C C . PHE A 1 90 ? 3.917 -6.256 -25.380 1.00 90.50 90 PHE A C 1
ATOM 639 O O . PHE A 1 90 ? 4.883 -6.498 -26.091 1.00 90.50 90 PHE A O 1
ATOM 646 N N . PHE A 1 91 ? 2.682 -6.634 -25.720 1.00 90.62 91 PHE A N 1
ATOM 647 C CA . PHE A 1 91 ? 2.425 -7.409 -26.942 1.00 90.62 91 PHE A CA 1
ATOM 648 C C . PHE A 1 91 ? 2.705 -6.628 -28.231 1.00 90.62 91 PHE A C 1
ATOM 650 O O . PHE A 1 91 ? 3.061 -7.228 -29.242 1.00 90.62 91 PHE A O 1
ATOM 657 N N . ALA A 1 92 ? 2.582 -5.299 -28.199 1.00 91.75 92 ALA A N 1
ATOM 658 C CA . ALA A 1 92 ? 2.909 -4.451 -29.340 1.00 91.75 92 ALA A CA 1
ATOM 659 C C . ALA A 1 92 ? 4.424 -4.293 -29.565 1.00 91.75 92 ALA A C 1
ATOM 661 O O . ALA A 1 92 ? 4.861 -4.154 -30.703 1.00 91.75 92 ALA A O 1
ATOM 662 N N . THR A 1 93 ? 5.227 -4.287 -28.496 1.00 93.12 93 THR A N 1
ATOM 663 C CA . THR A 1 93 ? 6.660 -3.927 -28.565 1.00 93.12 93 THR A CA 1
ATOM 664 C C . THR A 1 93 ? 7.619 -5.061 -28.210 1.00 93.12 93 THR A C 1
ATOM 666 O O . THR A 1 93 ? 8.817 -4.920 -28.431 1.00 93.12 93 THR A O 1
ATOM 669 N N . TRP A 1 94 ? 7.123 -6.158 -27.629 1.00 87.12 94 TRP A N 1
ATOM 670 C CA . TRP A 1 94 ? 7.907 -7.263 -27.056 1.00 87.12 94 TRP A CA 1
ATOM 671 C C . TRP A 1 94 ? 9.041 -6.804 -26.122 1.00 87.12 94 TRP A C 1
ATOM 673 O O . TRP A 1 94 ? 10.058 -7.475 -25.953 1.00 87.12 94 TRP A O 1
ATOM 683 N N . SER A 1 95 ? 8.864 -5.644 -25.482 1.00 87.94 95 SER A N 1
ATOM 684 C CA . SER A 1 95 ? 9.869 -5.058 -24.603 1.00 87.94 95 SER A CA 1
ATOM 685 C C . SER A 1 95 ? 9.820 -5.693 -23.217 1.00 87.94 95 SER A C 1
ATOM 687 O O . SER A 1 95 ? 8.903 -5.440 -22.433 1.00 87.94 95 SER A O 1
ATOM 689 N N . LEU A 1 96 ? 10.855 -6.462 -22.870 1.00 84.69 96 LEU A N 1
ATOM 690 C CA . LEU A 1 96 ? 11.021 -7.033 -21.526 1.00 84.69 96 LEU A CA 1
ATOM 691 C C . LEU A 1 96 ? 11.063 -5.958 -20.427 1.00 84.69 96 LEU A C 1
ATOM 693 O O . LEU A 1 96 ? 10.685 -6.230 -19.289 1.00 84.69 96 LEU A O 1
ATOM 697 N N . GLY A 1 97 ? 11.443 -4.722 -20.768 1.00 83.88 97 GLY A N 1
ATOM 698 C CA . GLY A 1 97 ? 11.427 -3.589 -19.841 1.00 83.88 97 GLY A CA 1
ATOM 699 C C . GL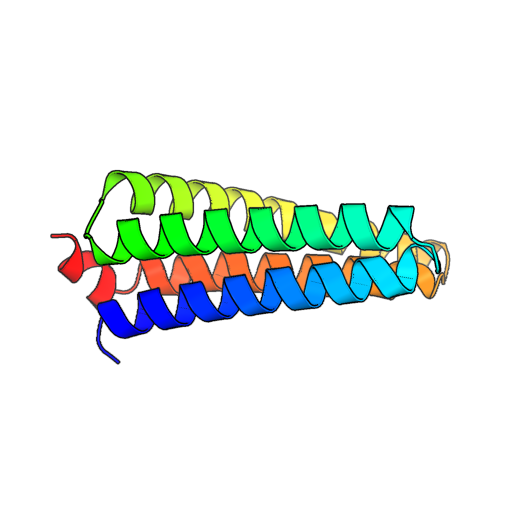Y A 1 97 ? 10.030 -3.247 -19.313 1.00 83.88 97 GLY A C 1
ATOM 700 O O . GLY A 1 97 ? 9.915 -2.682 -18.230 1.00 83.88 97 GLY A O 1
ATOM 701 N N . LEU A 1 98 ? 8.963 -3.636 -20.022 1.00 87.06 98 LEU A N 1
ATOM 702 C CA . LEU A 1 98 ? 7.582 -3.435 -19.576 1.00 87.06 98 LEU A CA 1
ATOM 703 C C . LEU A 1 98 ? 7.138 -4.453 -18.517 1.00 87.06 98 LEU A C 1
ATOM 705 O O . LEU A 1 98 ? 6.161 -4.202 -17.814 1.00 87.06 98 LEU A O 1
ATOM 709 N N . LEU A 1 99 ? 7.859 -5.563 -18.331 1.00 86.50 99 LEU A N 1
ATOM 710 C CA . LEU A 1 99 ? 7.501 -6.569 -17.327 1.00 86.50 99 LEU A CA 1
ATOM 711 C C . LEU A 1 99 ? 7.629 -6.028 -15.901 1.00 86.50 99 LEU A C 1
ATOM 713 O O . LEU A 1 99 ? 6.771 -6.295 -15.063 1.00 86.50 99 LEU A O 1
ATOM 717 N N . VAL A 1 100 ? 8.656 -5.218 -15.632 1.00 87.12 100 VAL A N 1
ATOM 718 C CA . VAL A 1 100 ? 8.871 -4.612 -14.311 1.00 87.12 100 VAL A CA 1
ATOM 719 C C . VAL A 1 100 ? 7.693 -3.720 -13.893 1.00 87.12 100 VAL A C 1
ATOM 721 O O . VAL A 1 100 ? 7.091 -4.000 -12.854 1.00 87.12 100 VAL A O 1
ATOM 724 N N . PRO A 1 101 ? 7.285 -2.693 -14.668 1.00 87.69 101 PRO A N 1
ATOM 725 C CA . PRO A 1 101 ? 6.138 -1.873 -14.298 1.00 87.69 101 PRO A CA 1
ATOM 726 C C . PRO A 1 101 ? 4.824 -2.667 -14.277 1.00 87.69 101 PRO A C 1
ATOM 728 O O . PRO A 1 101 ? 3.966 -2.355 -13.451 1.00 87.69 101 PRO A O 1
ATOM 731 N N . ILE A 1 102 ? 4.658 -3.713 -15.102 1.00 89.81 102 ILE A N 1
ATOM 732 C CA . ILE A 1 102 ? 3.486 -4.609 -15.030 1.00 89.81 102 ILE A CA 1
ATOM 733 C C . ILE A 1 102 ? 3.421 -5.304 -13.669 1.00 89.81 102 ILE A C 1
ATOM 735 O O . ILE A 1 102 ? 2.379 -5.264 -13.016 1.00 89.81 102 ILE A O 1
ATOM 739 N N . VAL A 1 103 ? 4.523 -5.909 -13.219 1.00 89.69 103 VAL A N 1
ATOM 740 C CA . VAL A 1 103 ? 4.580 -6.632 -11.940 1.00 89.69 103 VAL A CA 1
ATOM 741 C C . VAL A 1 103 ? 4.370 -5.682 -10.764 1.00 89.69 103 VAL A C 1
ATOM 743 O O . VAL A 1 103 ? 3.579 -5.989 -9.874 1.00 89.69 103 VAL A O 1
ATOM 746 N N . VAL A 1 104 ? 5.007 -4.507 -10.773 1.00 90.06 104 VAL A N 1
ATOM 747 C CA . VAL A 1 104 ? 4.846 -3.501 -9.708 1.00 90.06 104 VAL A CA 1
ATOM 748 C C . VAL A 1 104 ? 3.406 -2.998 -9.636 1.00 90.06 104 VAL A C 1
ATOM 750 O O . VAL A 1 104 ? 2.805 -3.001 -8.562 1.00 90.06 104 VAL A O 1
ATOM 753 N N . THR A 1 105 ? 2.815 -2.630 -10.777 1.00 91.38 105 THR A N 1
ATOM 754 C CA . THR A 1 105 ? 1.412 -2.183 -10.837 1.00 91.38 105 THR A CA 1
ATOM 755 C C . THR A 1 105 ? 0.464 -3.311 -10.427 1.00 91.38 105 THR A C 1
ATOM 757 O O . THR A 1 105 ? -0.508 -3.079 -9.707 1.00 91.38 105 THR A O 1
ATOM 760 N N . GLY A 1 106 ? 0.772 -4.549 -10.822 1.00 92.88 106 GLY A N 1
ATOM 761 C CA . GLY A 1 106 ? 0.072 -5.767 -10.417 1.00 92.88 106 GLY A CA 1
ATOM 762 C C . GLY A 1 106 ? 0.057 -5.963 -8.907 1.00 92.88 106 GLY A C 1
ATOM 763 O O . GLY A 1 106 ? -1.013 -6.106 -8.314 1.00 92.88 106 GLY A O 1
ATOM 764 N N . ALA A 1 107 ? 1.229 -5.897 -8.276 1.00 93.00 107 ALA A N 1
ATOM 765 C CA . ALA A 1 107 ? 1.375 -5.997 -6.830 1.00 93.00 107 ALA A CA 1
ATOM 766 C C . ALA A 1 107 ? 0.608 -4.876 -6.112 1.00 93.00 107 ALA A C 1
ATOM 768 O O . ALA A 1 107 ? -0.190 -5.161 -5.220 1.00 93.00 107 ALA A O 1
ATOM 769 N N . ALA A 1 108 ? 0.752 -3.623 -6.559 1.00 92.69 108 ALA A N 1
ATOM 770 C CA . ALA A 1 108 ? 0.018 -2.484 -6.006 1.00 92.69 108 ALA A CA 1
ATOM 771 C C . ALA A 1 108 ? -1.503 -2.691 -6.078 1.00 92.69 108 ALA A C 1
ATOM 773 O O . ALA A 1 108 ? -2.238 -2.448 -5.119 1.00 92.69 108 ALA A O 1
ATOM 774 N N . THR A 1 109 ? -1.991 -3.172 -7.221 1.00 95.38 109 THR A N 1
ATOM 775 C CA . THR A 1 109 ? -3.413 -3.448 -7.456 1.00 95.38 109 THR A CA 1
ATOM 776 C C . THR A 1 109 ? -3.910 -4.555 -6.533 1.00 95.38 109 THR A C 1
ATOM 778 O O . THR A 1 109 ? -4.924 -4.387 -5.852 1.00 95.38 109 THR A O 1
ATOM 781 N N . ALA A 1 110 ? -3.172 -5.663 -6.445 1.00 95.50 110 ALA A N 1
ATOM 782 C CA . ALA A 1 110 ? -3.501 -6.777 -5.565 1.00 95.50 110 ALA A CA 1
ATOM 783 C C . ALA A 1 110 ? -3.553 -6.341 -4.092 1.00 95.50 110 ALA A C 1
ATOM 785 O O . ALA A 1 110 ? -4.461 -6.739 -3.360 1.00 95.50 110 ALA A O 1
ATOM 786 N N . MET A 1 111 ? -2.637 -5.471 -3.667 1.00 96.12 111 MET A N 1
ATOM 787 C CA . MET A 1 111 ? -2.614 -4.923 -2.312 1.00 96.12 111 MET A CA 1
ATOM 788 C C . MET A 1 111 ? -3.773 -3.978 -2.022 1.00 96.12 111 MET A C 1
ATOM 790 O O . MET A 1 111 ? -4.352 -4.041 -0.936 1.00 96.12 111 MET A O 1
ATOM 794 N N . ASN A 1 112 ? -4.177 -3.150 -2.984 1.00 95.88 112 ASN A N 1
ATOM 795 C CA . ASN A 1 112 ? -5.379 -2.329 -2.854 1.00 95.88 112 ASN A CA 1
ATOM 796 C C . ASN A 1 112 ? -6.637 -3.201 -2.710 1.00 95.88 112 ASN A C 1
ATOM 798 O O . ASN A 1 112 ? -7.430 -3.005 -1.788 1.00 95.88 112 ASN A O 1
ATOM 802 N N . VAL A 1 113 ? -6.778 -4.246 -3.532 1.00 95.88 113 VAL A N 1
ATOM 803 C CA . VAL A 1 113 ? -7.878 -5.220 -3.408 1.00 95.88 113 VAL A CA 1
ATOM 804 C C . VAL A 1 113 ? -7.835 -5.945 -2.058 1.00 95.88 113 VAL A C 1
ATOM 806 O O . VAL A 1 113 ? -8.868 -6.119 -1.406 1.00 95.88 113 VAL A O 1
ATOM 809 N N . HIS A 1 114 ? -6.651 -6.351 -1.599 1.00 95.62 114 HIS A N 1
ATOM 810 C CA . HIS A 1 114 ? -6.478 -6.983 -0.294 1.00 95.62 114 HIS A CA 1
ATOM 811 C C . HIS A 1 114 ? -6.852 -6.037 0.856 1.00 95.62 114 HIS A C 1
ATOM 813 O O . HIS A 1 114 ? -7.552 -6.447 1.783 1.00 95.62 114 HIS A O 1
ATOM 819 N N . SER A 1 115 ? -6.475 -4.761 0.756 1.00 94.50 115 SER A N 1
ATOM 820 C CA . SER A 1 115 ? -6.840 -3.716 1.720 1.00 94.50 115 SER A CA 1
ATOM 821 C C . SER A 1 115 ? -8.355 -3.612 1.862 1.00 94.50 115 SER A C 1
ATOM 823 O O . SER A 1 115 ? -8.868 -3.647 2.978 1.00 94.50 115 SER A O 1
ATOM 825 N N . LEU A 1 116 ? -9.092 -3.599 0.747 1.00 94.94 116 LEU A N 1
ATOM 826 C CA . LEU A 1 116 ? -10.558 -3.611 0.769 1.00 94.94 116 LEU A CA 1
ATOM 827 C C . LEU A 1 116 ? -11.100 -4.860 1.469 1.00 94.94 116 LEU A C 1
ATOM 829 O O . LEU A 1 116 ? -11.943 -4.754 2.357 1.00 94.94 116 LEU A O 1
ATOM 833 N N . ARG A 1 117 ? -10.592 -6.051 1.129 1.00 94.81 117 ARG A N 1
ATOM 834 C CA . ARG A 1 117 ? -11.031 -7.309 1.762 1.00 94.81 117 ARG A CA 1
ATOM 835 C C . ARG A 1 117 ? -10.824 -7.293 3.278 1.00 94.81 117 ARG A C 1
ATOM 837 O O . ARG A 1 117 ? -11.695 -7.748 4.020 1.00 94.81 117 ARG A O 1
ATOM 844 N N . VAL A 1 118 ? -9.701 -6.752 3.748 1.00 95.19 118 VAL A N 1
ATOM 845 C CA . VAL A 1 118 ? -9.407 -6.619 5.180 1.00 95.19 118 VAL A CA 1
ATOM 846 C C . VAL A 1 118 ? -10.343 -5.603 5.838 1.00 95.19 118 VAL A C 1
ATOM 848 O O . VAL A 1 118 ? -11.018 -5.947 6.815 1.00 95.19 118 VAL A O 1
ATOM 851 N N . LEU A 1 119 ? -10.440 -4.390 5.288 1.00 93.31 119 LEU A N 1
ATOM 852 C CA . LEU A 1 119 ? -11.204 -3.275 5.864 1.00 93.31 119 LEU A CA 1
ATOM 853 C C . LEU A 1 119 ? -12.725 -3.502 5.847 1.00 93.31 119 LEU A C 1
ATOM 855 O O . LEU A 1 119 ? -13.430 -3.016 6.734 1.00 93.31 119 LEU 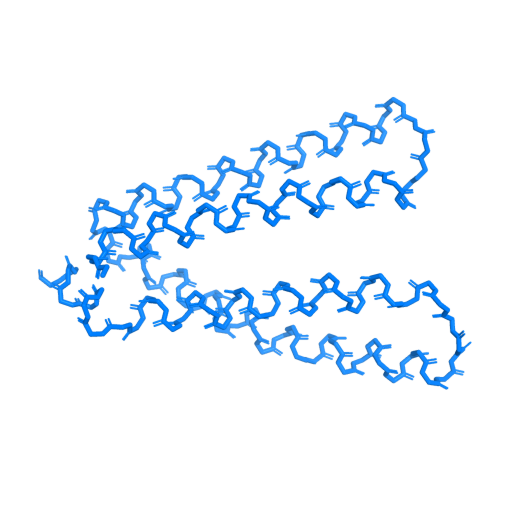A O 1
ATOM 859 N N . PHE A 1 120 ? -13.236 -4.281 4.888 1.00 93.81 120 PHE A N 1
ATOM 860 C CA . PHE A 1 120 ? -14.644 -4.687 4.812 1.00 93.81 120 PHE A CA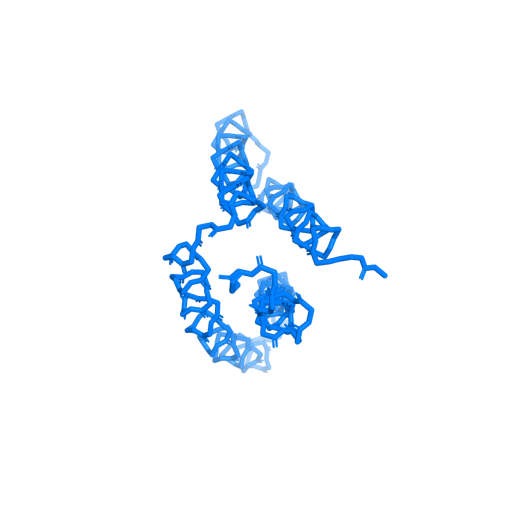 1
ATOM 861 C C . PHE A 1 120 ? -14.943 -6.037 5.479 1.00 93.81 120 PHE A C 1
ATOM 863 O O . PHE A 1 120 ? -16.104 -6.466 5.519 1.00 93.81 120 PHE A O 1
ATOM 870 N N . SER A 1 121 ? -13.950 -6.710 6.064 1.00 94.19 121 SER A N 1
ATOM 871 C CA . SER A 1 121 ? -14.210 -7.942 6.812 1.00 94.19 121 SER A CA 1
ATOM 872 C C . SER A 1 121 ? -15.155 -7.675 7.992 1.00 94.19 121 SER A C 1
ATOM 874 O O . SER A 1 121 ? -15.087 -6.628 8.637 1.00 94.19 121 SER A O 1
ATOM 876 N N . SER A 1 122 ? -16.061 -8.612 8.287 1.00 91.75 122 SER A N 1
ATOM 877 C CA . SER A 1 122 ? -17.051 -8.469 9.370 1.00 91.75 122 SER A CA 1
ATOM 878 C C . SER A 1 122 ? -16.395 -8.187 10.725 1.00 91.75 122 SER A C 1
ATOM 880 O O . SER A 1 122 ? -16.871 -7.339 11.476 1.00 91.75 122 SER A O 1
ATOM 882 N N . SER A 1 123 ? -15.255 -8.828 10.999 1.00 92.56 123 SER A N 1
ATOM 883 C CA . SER A 1 123 ? -14.448 -8.594 12.199 1.00 92.56 123 SER A CA 1
ATOM 884 C C . SER A 1 123 ? -13.929 -7.160 12.294 1.00 92.56 123 SER A C 1
ATOM 886 O O . SER A 1 123 ? -13.987 -6.568 13.365 1.00 92.56 123 SER A O 1
ATOM 888 N N . VAL A 1 124 ? -13.431 -6.593 11.187 1.00 90.88 124 VAL A N 1
ATOM 889 C CA . VAL A 1 124 ? -12.896 -5.224 11.179 1.00 90.88 124 VAL A CA 1
ATOM 890 C C . VAL A 1 124 ? -14.037 -4.218 11.223 1.00 90.88 124 VAL A C 1
ATOM 892 O O . VAL A 1 124 ? -13.979 -3.285 12.003 1.00 90.88 124 VAL A O 1
ATOM 895 N N . ARG A 1 125 ? -15.138 -4.433 10.499 1.00 91.19 125 ARG A N 1
ATOM 896 C CA . ARG A 1 125 ? -16.304 -3.539 10.582 1.00 91.19 125 ARG A CA 1
ATOM 897 C C . ARG A 1 125 ? -16.840 -3.400 12.007 1.00 91.19 125 ARG A C 1
ATOM 899 O O . ARG A 1 125 ? -17.013 -2.273 12.457 1.00 91.19 125 ARG A O 1
ATOM 906 N N . ARG A 1 126 ? -17.013 -4.524 12.716 1.00 90.75 126 ARG A N 1
ATOM 907 C CA . ARG A 1 126 ? -17.443 -4.541 14.126 1.00 90.75 126 ARG A CA 1
ATOM 908 C C . ARG A 1 126 ? -16.433 -3.890 15.069 1.00 90.75 126 ARG A C 1
ATOM 910 O O . ARG A 1 126 ? -16.831 -3.332 16.074 1.00 90.75 126 ARG A O 1
ATOM 917 N N . TYR A 1 127 ? -15.140 -3.948 14.755 1.00 90.94 127 TYR A N 1
ATOM 918 C CA . TYR A 1 127 ? -14.089 -3.342 15.579 1.00 90.94 127 TYR A CA 1
ATOM 919 C C . TYR A 1 127 ? -14.128 -1.804 15.599 1.00 90.94 127 TYR A C 1
ATOM 921 O O . TYR A 1 127 ? -13.644 -1.193 16.546 1.00 90.94 127 TYR A O 1
ATOM 929 N N . PHE A 1 128 ? -14.696 -1.193 14.558 1.00 89.62 128 PHE A N 1
ATOM 930 C CA . PHE A 1 128 ? -14.893 0.257 14.440 1.00 89.62 128 PHE A CA 1
ATOM 931 C C . PHE A 1 128 ? -16.316 0.702 14.820 1.00 89.62 128 PHE A C 1
ATOM 933 O O . PHE A 1 128 ? -16.633 1.875 14.641 1.00 89.62 128 PHE A O 1
ATOM 940 N N . SER A 1 129 ? -17.180 -0.233 15.232 1.00 78.50 129 SER A N 1
ATOM 941 C CA . SER A 1 129 ? -18.531 0.056 15.736 1.00 78.50 129 SER A CA 1
ATOM 942 C C . SER A 1 129 ? -18.515 0.286 17.242 1.00 78.50 129 SER A C 1
ATOM 944 O O . SER A 1 129 ? -17.569 -0.208 17.901 1.00 78.50 129 SER A O 1
#